Protein AF-A0A6V7KTE0-F1 (afdb_monomer_lite)

Secondary structure (DSSP, 8-state):
-PPP---S---PPP-PPPTTS---------SS-EEEEE-SBSB--SS-EEEEEEHHHHTEEEEEETTPPPP-

pLDDT: mean 86.01, std 8.79, range [55.94, 95.81]

Organism: NCBI:txid1563983

Sequence (72 aa):
TKQLRTADNLKYAFHPVMSNSGCAIIDVKAKSNAHVALTKAKSETSPMYEIMLGGWDNTASVIRHDKKQPDK

Foldseek 3Di:
DDDDDDDPDDDDDDDDDDPPPPDDDDDDDDQAWDKDWDDPDRDDDPQIWIWIQLHPVRPDIDIDGSPDDDDD

Radius of gyration: 13.47 Å; chains: 1; bounding box: 37×29×34 Å

Structure (mmCIF, N/CA/C/O backbone):
data_AF-A0A6V7KTE0-F1
#
_entry.id   AF-A0A6V7KTE0-F1
#
loop_
_atom_site.group_PDB
_atom_site.id
_atom_site.type_symbol
_atom_site.label_atom_id
_atom_site.label_alt_id
_atom_site.label_comp_id
_atom_site.label_asym_id
_atom_site.label_entity_id
_atom_site.label_seq_id
_atom_site.pdbx_PDB_ins_code
_atom_site.Cartn_x
_atom_site.Cartn_y
_atom_site.Cartn_z
_atom_site.occupancy
_atom_site.B_iso_or_equiv
_atom_site.auth_seq_id
_atom_site.auth_comp_id
_atom_site.auth_asym_id
_atom_site.auth_atom_id
_atom_site.pdbx_PDB_model_num
ATOM 1 N N . THR A 1 1 ? -24.849 -7.892 5.065 1.00 58.25 1 THR A N 1
ATOM 2 C CA . THR A 1 1 ? -23.513 -7.515 4.537 1.00 58.25 1 THR A CA 1
ATOM 3 C C . THR A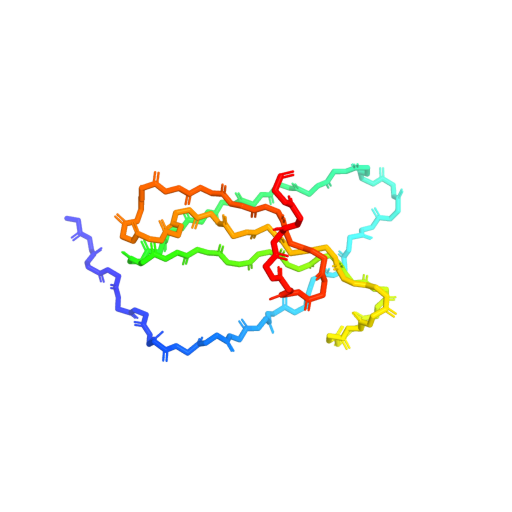 1 1 ? -22.484 -8.503 5.062 1.00 58.25 1 THR A C 1
ATOM 5 O O . THR A 1 1 ? -22.438 -8.700 6.267 1.00 58.25 1 THR A O 1
ATOM 8 N N . LYS A 1 2 ? -21.705 -9.187 4.208 1.00 66.81 2 LYS A N 1
ATOM 9 C CA . LYS A 1 2 ? -20.695 -10.171 4.660 1.00 66.81 2 LYS A CA 1
ATOM 10 C C . LYS A 1 2 ? -19.598 -9.449 5.461 1.00 66.81 2 LYS A C 1
ATOM 12 O O . LYS A 1 2 ? -19.037 -8.475 4.961 1.00 66.81 2 LYS A O 1
ATOM 17 N N . GLN A 1 3 ? -19.328 -9.887 6.693 1.00 71.06 3 GLN A N 1
ATOM 18 C CA . GLN A 1 3 ? -18.287 -9.301 7.544 1.00 71.06 3 GLN A CA 1
ATOM 19 C C . GLN A 1 3 ? -16.907 -9.605 6.938 1.00 71.06 3 GLN A C 1
ATOM 21 O O . GLN A 1 3 ? -16.572 -10.771 6.727 1.00 71.06 3 GLN A O 1
ATOM 26 N N . LEU A 1 4 ? 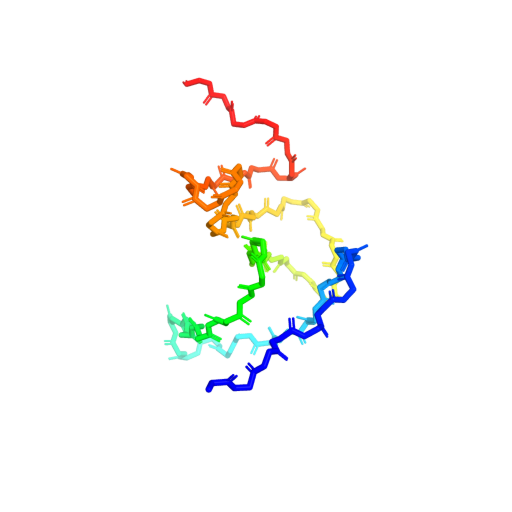-16.111 -8.573 6.647 1.00 74.31 4 LEU A N 1
ATOM 27 C CA . LEU A 1 4 ? -14.720 -8.753 6.228 1.00 74.31 4 LEU A CA 1
ATOM 28 C C . LEU A 1 4 ? -13.867 -9.123 7.436 1.00 74.31 4 LEU A C 1
ATOM 30 O O . LEU A 1 4 ? -13.744 -8.351 8.386 1.00 74.31 4 LEU A O 1
ATOM 34 N N . ARG A 1 5 ? -13.285 -10.320 7.387 1.00 77.81 5 ARG A N 1
ATOM 35 C CA . ARG A 1 5 ? -12.290 -10.791 8.348 1.00 77.81 5 ARG A CA 1
ATOM 36 C C . ARG A 1 5 ? -10.929 -10.737 7.672 1.00 77.81 5 ARG A C 1
ATOM 38 O O . ARG A 1 5 ? -10.547 -11.666 6.971 1.00 77.81 5 ARG A O 1
ATOM 45 N N . THR A 1 6 ? -10.235 -9.623 7.849 1.00 76.00 6 THR A N 1
ATOM 46 C CA . THR A 1 6 ? -8.833 -9.461 7.457 1.00 76.00 6 THR A CA 1
ATOM 47 C C . THR A 1 6 ? -7.975 -9.577 8.712 1.00 76.00 6 THR A C 1
ATOM 49 O O . THR A 1 6 ? -8.343 -9.029 9.752 1.00 76.00 6 THR A O 1
ATOM 52 N N . ALA A 1 7 ? -6.867 -10.314 8.640 1.00 80.44 7 ALA A N 1
ATOM 53 C CA . ALA A 1 7 ? -5.890 -10.326 9.724 1.00 80.44 7 ALA A CA 1
ATOM 54 C C . ALA A 1 7 ? -5.240 -8.941 9.843 1.00 80.44 7 ALA A C 1
ATOM 56 O O . ALA A 1 7 ? -5.069 -8.257 8.833 1.00 80.44 7 ALA A O 1
ATOM 57 N N . ASP A 1 8 ? -4.868 -8.548 11.058 1.00 84.31 8 ASP A N 1
ATOM 58 C CA . ASP A 1 8 ? -4.043 -7.362 11.280 1.00 84.31 8 ASP A CA 1
ATOM 59 C C . ASP A 1 8 ? -2.590 -7.695 10.920 1.00 84.31 8 ASP A C 1
ATOM 61 O O . ASP A 1 8 ? -1.801 -8.158 11.743 1.00 84.31 8 ASP A O 1
ATOM 65 N N . ASN A 1 9 ? -2.291 -7.641 9.623 1.00 87.19 9 ASN A N 1
ATOM 66 C CA . ASN A 1 9 ? -0.990 -7.998 9.081 1.00 87.19 9 ASN A CA 1
ATOM 67 C C . ASN A 1 9 ? -0.736 -7.227 7.786 1.00 87.19 9 ASN A C 1
ATOM 69 O O . ASN A 1 9 ? -1.346 -7.516 6.753 1.00 87.19 9 ASN A O 1
ATOM 73 N N . LEU A 1 10 ? 0.181 -6.262 7.841 1.00 88.19 10 LEU A N 1
ATOM 74 C CA . LEU A 1 10 ? 0.578 -5.494 6.671 1.00 88.19 10 LEU A CA 1
ATOM 75 C C . LEU A 1 10 ? 1.407 -6.372 5.723 1.00 88.19 10 LEU A C 1
ATOM 77 O O . LEU A 1 10 ? 2.565 -6.685 5.994 1.00 88.19 10 LEU A O 1
ATOM 81 N N . LYS A 1 11 ? 0.809 -6.745 4.588 1.00 89.56 11 LYS A N 1
ATOM 82 C CA . LYS A 1 11 ? 1.470 -7.472 3.498 1.00 89.56 11 LYS A CA 1
ATOM 83 C C . LYS A 1 11 ? 1.110 -6.852 2.156 1.00 89.56 11 LYS A C 1
ATOM 85 O O . LYS A 1 11 ? -0.070 -6.762 1.824 1.00 89.56 11 LYS A O 1
ATOM 90 N N . TYR A 1 12 ? 2.118 -6.492 1.366 1.00 91.69 12 TYR A N 1
ATOM 91 C CA . TYR A 1 12 ? 1.905 -6.043 -0.009 1.00 91.69 12 TYR A CA 1
ATOM 92 C C . TYR A 1 12 ? 1.841 -7.231 -0.965 1.00 91.69 12 TYR A C 1
ATOM 94 O O . TYR A 1 12 ? 2.694 -8.119 -0.933 1.00 91.69 12 TYR A O 1
ATOM 102 N N . ALA A 1 13 ? 0.849 -7.212 -1.851 1.00 90.81 13 ALA A N 1
ATOM 103 C CA . ALA A 1 13 ? 0.817 -8.050 -3.040 1.00 90.81 13 ALA A CA 1
ATOM 104 C C . ALA A 1 13 ? 1.330 -7.223 -4.225 1.00 90.81 13 ALA A C 1
ATOM 106 O O . ALA A 1 13 ? 0.801 -6.150 -4.511 1.00 90.81 13 ALA A O 1
ATOM 107 N N . PHE A 1 14 ? 2.383 -7.695 -4.897 1.00 92.19 14 PHE A N 1
ATOM 108 C CA . PHE A 1 14 ? 2.933 -6.989 -6.051 1.00 92.19 14 PHE A CA 1
ATOM 109 C C . PHE A 1 14 ? 2.039 -7.167 -7.283 1.00 92.19 14 PHE A C 1
ATOM 111 O O . PHE A 1 14 ? 1.745 -8.295 -7.682 1.00 92.19 14 PHE A O 1
ATOM 118 N N . HIS A 1 15 ? 1.703 -6.053 -7.933 1.00 90.38 15 HIS A N 1
ATOM 119 C CA . HIS A 1 15 ? 1.019 -6.025 -9.221 1.00 90.38 15 HIS A CA 1
ATOM 120 C C . HIS A 1 15 ? 1.821 -5.164 -10.211 1.00 90.38 15 HIS A C 1
ATOM 122 O O . HIS A 1 15 ? 2.077 -3.995 -9.920 1.00 90.38 15 HIS A O 1
ATOM 128 N N . PRO A 1 16 ? 2.238 -5.702 -11.373 1.00 88.50 16 PRO A N 1
ATOM 129 C CA . PRO A 1 16 ? 2.920 -4.902 -12.382 1.00 88.50 16 PRO A CA 1
ATOM 130 C C . PRO A 1 16 ? 1.928 -3.941 -13.047 1.00 88.50 16 PRO A C 1
ATOM 132 O O . PRO A 1 16 ? 0.893 -4.368 -13.557 1.00 88.50 16 PRO A O 1
ATOM 135 N N . VAL A 1 17 ? 2.260 -2.651 -13.085 1.00 84.94 17 VAL A N 1
ATOM 136 C CA . VAL A 1 17 ? 1.511 -1.659 -13.868 1.00 84.94 17 VAL A CA 1
ATOM 137 C C . VAL A 1 17 ? 2.139 -1.588 -15.256 1.00 84.94 17 VAL A C 1
ATOM 139 O O . VAL A 1 17 ? 3.323 -1.278 -15.392 1.00 84.94 17 VAL A O 1
ATOM 142 N N . MET A 1 18 ? 1.369 -1.925 -16.291 1.00 78.62 18 MET A N 1
ATOM 143 C CA . MET A 1 18 ? 1.851 -1.875 -17.672 1.00 78.62 18 MET A CA 1
ATOM 144 C C . MET A 1 18 ? 2.070 -0.420 -18.102 1.00 78.62 18 MET A C 1
ATOM 146 O O . MET A 1 18 ? 1.238 0.450 -17.846 1.00 78.62 18 MET A O 1
ATOM 150 N N . SER A 1 19 ? 3.197 -0.152 -18.768 1.00 66.69 19 SER A N 1
ATOM 151 C CA . SER A 1 19 ? 3.653 1.201 -19.125 1.00 66.69 19 SER A CA 1
ATOM 152 C C . SER A 1 19 ? 2.697 1.971 -20.045 1.00 66.69 19 SER A C 1
ATOM 154 O O . SER A 1 19 ? 2.808 3.186 -20.157 1.00 66.69 19 SER A O 1
ATOM 156 N N . ASN A 1 20 ? 1.760 1.284 -20.698 1.00 74.75 20 ASN A N 1
ATOM 157 C CA . ASN A 1 20 ? 0.765 1.866 -21.598 1.00 74.75 20 ASN A CA 1
ATOM 158 C C . ASN A 1 20 ? -0.519 2.340 -20.893 1.00 74.75 20 ASN A C 1
ATOM 160 O O . ASN A 1 20 ? -1.296 3.061 -21.511 1.00 74.75 20 ASN A O 1
ATOM 164 N N . SER A 1 21 ? -0.754 1.958 -19.633 1.00 70.06 21 SER A N 1
ATOM 165 C CA . SER A 1 21 ? -2.028 2.234 -18.955 1.00 70.06 21 SER A CA 1
ATOM 166 C C . SER A 1 21 ? -2.071 3.575 -18.220 1.00 70.06 21 SER A C 1
ATOM 168 O O . SER A 1 21 ? -3.165 4.048 -17.928 1.00 70.06 21 SER A O 1
ATOM 170 N N . GLY A 1 22 ? -0.922 4.195 -17.907 1.00 77.12 22 GLY A N 1
ATOM 171 C CA . GLY A 1 22 ? -0.801 5.532 -17.287 1.00 77.12 22 GLY A CA 1
ATOM 172 C C . GLY A 1 22 ? -1.467 5.730 -15.911 1.00 77.12 22 GLY A C 1
ATOM 173 O O . GLY A 1 22 ? -1.197 6.718 -15.236 1.00 77.12 22 GLY A O 1
ATOM 174 N N . CYS A 1 23 ? -2.318 4.802 -15.477 1.00 83.00 23 CYS A N 1
ATOM 175 C CA . CYS A 1 23 ? -3.104 4.848 -14.257 1.00 83.00 23 CYS A CA 1
ATOM 176 C C . CYS A 1 23 ? -3.283 3.436 -13.677 1.00 83.00 23 CYS A C 1
ATOM 178 O O . CYS A 1 23 ? -3.222 2.432 -14.392 1.00 83.00 23 CYS A O 1
ATOM 180 N N . ALA A 1 24 ? -3.519 3.373 -12.368 1.00 85.62 24 ALA A N 1
ATOM 181 C CA . ALA A 1 24 ? -3.937 2.170 -11.665 1.00 85.62 24 ALA A CA 1
ATOM 182 C C . ALA A 1 24 ? -5.252 2.474 -10.940 1.00 85.62 24 ALA A C 1
ATOM 184 O O . ALA A 1 24 ? -5.333 3.447 -10.191 1.00 85.62 24 ALA A O 1
ATOM 185 N N . ILE A 1 25 ? -6.274 1.652 -11.179 1.00 88.25 25 ILE A N 1
ATOM 186 C CA . ILE A 1 25 ? -7.561 1.729 -10.481 1.00 88.25 25 ILE A CA 1
ATOM 187 C C . ILE A 1 25 ? -7.545 0.676 -9.377 1.00 88.25 25 ILE A C 1
ATOM 189 O O . ILE A 1 25 ? -7.189 -0.477 -9.624 1.00 88.25 25 ILE A O 1
ATOM 193 N N . ILE A 1 26 ? -7.894 1.083 -8.158 1.00 85.69 26 ILE A N 1
ATOM 194 C CA . ILE A 1 26 ? -7.844 0.230 -6.972 1.00 85.69 26 ILE A CA 1
ATOM 195 C C . ILE A 1 26 ? -9.186 0.326 -6.258 1.00 85.69 26 ILE A C 1
ATOM 197 O O . ILE A 1 26 ? -9.518 1.370 -5.700 1.00 85.69 26 ILE A O 1
ATOM 201 N N . ASP A 1 27 ? -9.910 -0.789 -6.226 1.00 88.19 27 ASP A N 1
ATOM 202 C CA . ASP A 1 27 ? -11.102 -0.950 -5.401 1.00 88.19 27 ASP A CA 1
ATOM 203 C C . ASP A 1 27 ? -10.728 -1.693 -4.123 1.00 88.19 27 ASP A C 1
ATOM 205 O O . ASP A 1 27 ? -10.217 -2.816 -4.162 1.00 88.19 27 ASP A O 1
ATOM 209 N N . VAL A 1 28 ? -10.985 -1.075 -2.971 1.00 82.44 28 VAL A N 1
ATOM 210 C CA . VAL A 1 28 ? -10.629 -1.663 -1.682 1.00 82.44 28 VAL A CA 1
ATOM 211 C C . VAL A 1 28 ? -11.787 -1.646 -0.701 1.00 82.44 28 VAL A C 1
ATOM 213 O O . VAL A 1 28 ? -12.517 -0.669 -0.555 1.00 82.44 28 VAL A O 1
ATOM 216 N N . LYS A 1 29 ? -11.933 -2.764 0.010 1.00 83.00 29 LYS A N 1
ATOM 217 C CA . LYS A 1 29 ? -12.851 -2.904 1.133 1.00 83.00 29 LYS A CA 1
ATOM 218 C C . LYS A 1 29 ? -12.093 -3.542 2.287 1.00 83.00 29 LYS A C 1
ATOM 220 O O . LYS A 1 29 ? -11.873 -4.749 2.293 1.00 83.00 29 LYS A O 1
ATOM 225 N N . ALA A 1 30 ? -11.678 -2.725 3.245 1.00 80.31 30 ALA A N 1
ATOM 226 C CA . ALA A 1 30 ? -10.899 -3.146 4.404 1.00 80.31 30 ALA A CA 1
ATOM 227 C C . ALA A 1 30 ? -11.629 -2.790 5.705 1.00 80.31 30 ALA A C 1
ATOM 229 O O . ALA A 1 30 ? -12.521 -1.946 5.712 1.00 80.31 30 ALA A O 1
ATOM 230 N N . LYS A 1 31 ? -11.276 -3.465 6.807 1.00 80.81 31 LYS A N 1
ATOM 231 C CA . LYS A 1 31 ? -11.848 -3.168 8.131 1.00 80.81 31 LYS A CA 1
ATOM 232 C C . LYS A 1 31 ? -11.233 -1.908 8.756 1.00 80.81 31 LYS A C 1
ATOM 234 O O . LYS A 1 31 ? -11.951 -1.160 9.407 1.00 80.81 31 LYS A O 1
ATOM 239 N N . SER A 1 32 ? -9.920 -1.731 8.603 1.00 84.12 32 SER A N 1
ATOM 240 C CA . SER A 1 32 ? -9.162 -0.632 9.211 1.00 84.12 32 SER A CA 1
ATOM 241 C C . SER A 1 32 ? -8.680 0.330 8.138 1.00 84.12 32 SER A C 1
ATOM 243 O O . SER A 1 32 ? -9.284 1.372 7.966 1.00 84.12 32 SER A O 1
ATOM 245 N N . ASN A 1 33 ? -7.671 -0.057 7.361 1.00 89.94 33 ASN A N 1
ATOM 246 C CA . ASN A 1 33 ? -7.064 0.781 6.336 1.00 89.94 33 ASN A CA 1
ATOM 247 C C . ASN A 1 33 ? -6.630 -0.067 5.133 1.00 89.94 33 ASN A C 1
ATOM 249 O O . ASN A 1 33 ? -6.700 -1.300 5.150 1.00 89.94 33 ASN A O 1
ATOM 253 N N . ALA A 1 34 ? -6.188 0.610 4.080 1.00 91.31 34 ALA A N 1
ATOM 254 C CA . ALA A 1 34 ? -5.541 0.001 2.931 1.00 91.31 34 ALA A CA 1
ATOM 255 C C . ALA A 1 34 ? -4.227 0.716 2.634 1.00 91.31 34 ALA A C 1
ATOM 257 O O . ALA A 1 34 ? -4.160 1.940 2.696 1.00 91.31 34 ALA A O 1
ATOM 258 N N . HIS A 1 35 ? -3.198 -0.049 2.282 1.00 93.88 35 HIS A N 1
ATOM 259 C CA . HIS A 1 35 ? -1.887 0.480 1.930 1.00 93.88 35 HIS A CA 1
ATOM 260 C C . HIS A 1 35 ? -1.586 0.153 0.469 1.00 93.88 35 HIS A C 1
ATOM 262 O O . HIS A 1 35 ? -1.600 -1.012 0.072 1.00 93.88 35 HIS A O 1
ATOM 268 N N . VAL A 1 36 ? -1.289 1.180 -0.321 1.00 94.38 36 VAL A N 1
ATOM 269 C CA . VAL A 1 36 ? -0.859 1.056 -1.716 1.00 94.38 36 VAL A CA 1
ATOM 270 C C . VAL A 1 36 ? 0.579 1.539 -1.806 1.00 94.38 36 VAL A C 1
ATOM 272 O O . VAL A 1 36 ? 0.858 2.699 -1.520 1.00 94.38 36 VAL A O 1
ATOM 275 N N . ALA A 1 37 ? 1.491 0.652 -2.196 1.00 95.81 37 ALA A N 1
ATOM 276 C CA . ALA A 1 37 ? 2.904 0.968 -2.366 1.00 95.81 37 ALA A CA 1
ATOM 277 C C . ALA A 1 37 ? 3.255 1.091 -3.851 1.00 95.81 37 ALA A C 1
ATOM 279 O O . ALA A 1 37 ? 3.065 0.151 -4.622 1.00 95.81 37 ALA A O 1
ATOM 280 N N . LEU A 1 38 ? 3.810 2.239 -4.233 1.00 94.00 38 LEU A N 1
ATOM 281 C CA . LEU A 1 38 ? 4.442 2.454 -5.529 1.00 94.00 38 LEU A CA 1
ATOM 282 C C . LEU A 1 38 ? 5.948 2.244 -5.366 1.00 94.00 38 LEU A C 1
ATOM 284 O O . LEU A 1 38 ? 6.629 3.036 -4.711 1.00 94.00 38 LEU A O 1
ATOM 288 N N . THR A 1 39 ? 6.453 1.156 -5.943 1.00 94.25 39 THR A N 1
ATOM 289 C CA . THR A 1 39 ? 7.848 0.712 -5.827 1.00 94.25 39 THR A CA 1
ATOM 290 C C . THR A 1 39 ? 8.493 0.560 -7.202 1.00 94.25 39 THR A C 1
ATOM 292 O O . THR A 1 39 ? 7.816 0.443 -8.224 1.00 94.25 39 THR A O 1
ATOM 295 N N . LYS A 1 40 ? 9.830 0.542 -7.239 1.00 91.38 40 LYS A N 1
ATOM 296 C CA . LYS A 1 40 ? 10.595 0.341 -8.484 1.00 91.38 40 LYS A CA 1
ATOM 297 C C . LYS A 1 40 ? 10.795 -1.136 -8.844 1.00 91.38 40 LYS A C 1
ATOM 299 O O . LYS A 1 40 ? 11.216 -1.436 -9.956 1.00 91.38 40 LYS A O 1
ATOM 304 N N . ALA A 1 41 ? 10.529 -2.053 -7.914 1.00 90.81 41 ALA A N 1
ATOM 305 C CA . ALA A 1 41 ? 10.726 -3.489 -8.097 1.00 90.81 41 ALA A CA 1
ATOM 306 C C . ALA A 1 41 ? 9.613 -4.312 -7.430 1.00 90.81 41 ALA A C 1
ATOM 308 O O . ALA A 1 41 ? 8.757 -3.776 -6.728 1.00 90.81 41 ALA A O 1
ATOM 309 N N . LYS A 1 42 ? 9.657 -5.640 -7.615 1.00 91.25 42 LYS A N 1
ATOM 310 C CA . LYS A 1 42 ? 8.704 -6.620 -7.048 1.00 91.25 42 LYS A CA 1
ATOM 311 C C . LYS A 1 42 ? 8.836 -6.834 -5.532 1.00 91.25 42 LYS A C 1
ATOM 313 O O . LYS A 1 42 ? 8.499 -7.896 -5.018 1.00 91.25 42 LYS A O 1
ATOM 318 N N . SER A 1 43 ? 9.371 -5.850 -4.832 1.00 91.00 43 SER A N 1
ATOM 319 C CA . SER A 1 43 ? 9.618 -5.844 -3.399 1.00 91.00 43 SER A CA 1
ATOM 320 C C . SER A 1 43 ? 9.445 -4.423 -2.881 1.00 91.00 43 SER A C 1
ATOM 322 O O . SER A 1 43 ? 9.376 -3.467 -3.657 1.00 91.00 43 SER A O 1
ATOM 324 N N . GLU A 1 44 ? 9.425 -4.272 -1.563 1.00 91.06 44 GLU A N 1
ATOM 325 C CA . GLU A 1 44 ? 9.633 -2.960 -0.964 1.00 91.06 44 GLU A CA 1
ATOM 326 C C . GLU A 1 44 ? 11.010 -2.428 -1.390 1.00 91.06 44 GLU A C 1
ATOM 328 O O . GLU A 1 44 ? 12.007 -3.154 -1.359 1.00 91.06 44 GLU A O 1
ATOM 333 N N . THR A 1 45 ? 11.058 -1.179 -1.844 1.00 94.62 45 THR A N 1
ATOM 334 C CA . THR A 1 45 ? 12.280 -0.503 -2.303 1.00 94.62 45 THR A CA 1
ATOM 335 C C . THR A 1 45 ? 12.300 0.916 -1.766 1.00 94.62 45 THR A C 1
ATOM 337 O O . THR A 1 45 ? 11.236 1.489 -1.594 1.00 94.62 45 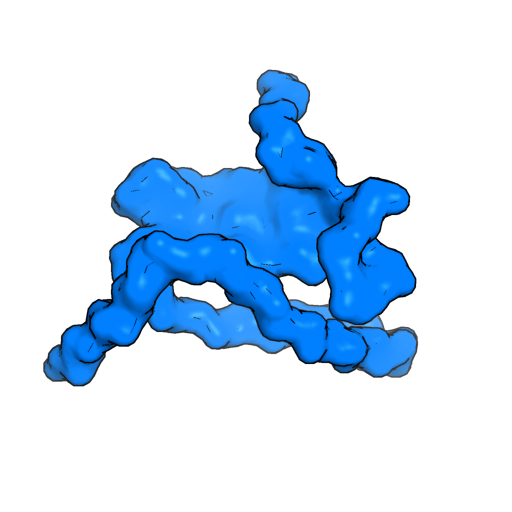THR A O 1
ATOM 340 N N . SER A 1 46 ? 13.473 1.525 -1.602 1.00 93.44 46 SER A N 1
ATOM 341 C CA . SER A 1 46 ? 13.572 2.984 -1.469 1.00 93.44 46 SER A CA 1
ATOM 342 C C . SER A 1 46 ? 14.045 3.588 -2.806 1.00 93.44 46 SER A C 1
ATOM 344 O O . SER A 1 46 ? 14.963 3.036 -3.423 1.00 93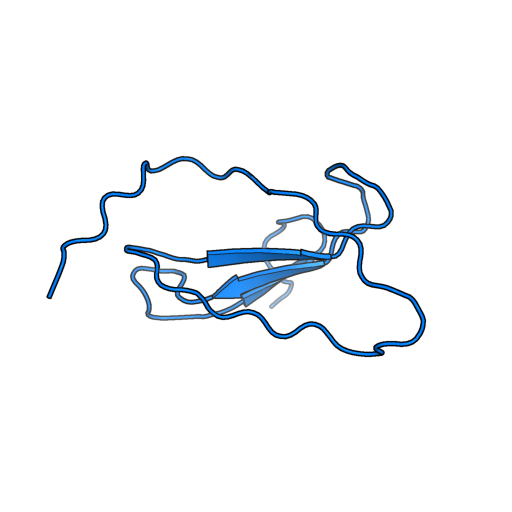.44 46 SER A O 1
ATOM 346 N N . PRO A 1 47 ? 13.428 4.677 -3.302 1.00 93.00 47 PRO A N 1
ATOM 347 C CA . PRO A 1 47 ? 12.250 5.333 -2.736 1.00 93.00 47 PRO A CA 1
ATOM 348 C C . PRO A 1 47 ? 10.963 4.526 -2.985 1.00 93.00 47 PRO A C 1
ATOM 350 O O . PRO A 1 47 ? 10.799 3.905 -4.041 1.00 93.00 47 PRO A O 1
ATOM 353 N N . MET A 1 48 ? 10.041 4.585 -2.028 1.00 94.94 48 MET A N 1
ATOM 354 C CA . MET A 1 48 ? 8.657 4.133 -2.137 1.00 94.94 48 MET A CA 1
ATOM 355 C C . MET A 1 48 ? 7.712 5.276 -1.789 1.00 94.94 48 MET A C 1
ATOM 357 O O . MET A 1 48 ? 7.876 5.942 -0.766 1.00 94.94 48 MET A O 1
ATOM 361 N N . TYR A 1 49 ? 6.665 5.431 -2.594 1.00 94.94 49 TYR A N 1
ATOM 362 C CA . TYR A 1 49 ? 5.515 6.248 -2.225 1.00 94.94 49 TYR A CA 1
ATOM 363 C C . TYR A 1 49 ? 4.409 5.332 -1.737 1.00 94.94 49 TYR A C 1
ATOM 365 O O . TYR A 1 49 ? 3.936 4.467 -2.473 1.00 94.94 49 TYR A O 1
ATOM 373 N N . GLU A 1 50 ? 4.017 5.502 -0.486 1.00 95.44 50 GLU A N 1
ATOM 374 C CA . GLU A 1 50 ? 2.931 4.744 0.104 1.00 95.44 50 GLU A CA 1
ATOM 375 C C . GLU A 1 50 ? 1.716 5.636 0.299 1.00 95.44 50 GLU A C 1
ATOM 377 O O . GLU A 1 50 ? 1.805 6.690 0.923 1.00 95.44 50 GLU A O 1
ATOM 382 N N . ILE A 1 51 ? 0.573 5.179 -0.190 1.00 94.56 51 ILE A N 1
ATOM 383 C CA . ILE A 1 51 ? -0.724 5.802 0.031 1.00 94.56 51 ILE A CA 1
ATOM 384 C C . ILE A 1 51 ? -1.461 4.931 1.047 1.00 94.56 51 ILE A C 1
ATOM 386 O O . ILE A 1 51 ? -1.789 3.779 0.757 1.00 94.56 51 ILE A O 1
ATOM 390 N N . MET A 1 52 ? -1.706 5.468 2.240 1.00 93.25 52 MET A N 1
ATOM 391 C CA . MET A 1 52 ? -2.549 4.830 3.248 1.00 93.25 52 MET A CA 1
ATOM 392 C C . MET A 1 52 ? -3.946 5.451 3.188 1.00 93.25 52 MET A C 1
ATOM 394 O O . MET A 1 52 ? -4.107 6.644 3.445 1.00 93.25 52 MET A O 1
ATOM 398 N N . LEU A 1 53 ? -4.946 4.639 2.853 1.00 92.00 53 LEU A N 1
ATOM 399 C CA . LEU A 1 53 ? -6.356 5.016 2.782 1.00 92.00 53 LEU A CA 1
ATOM 400 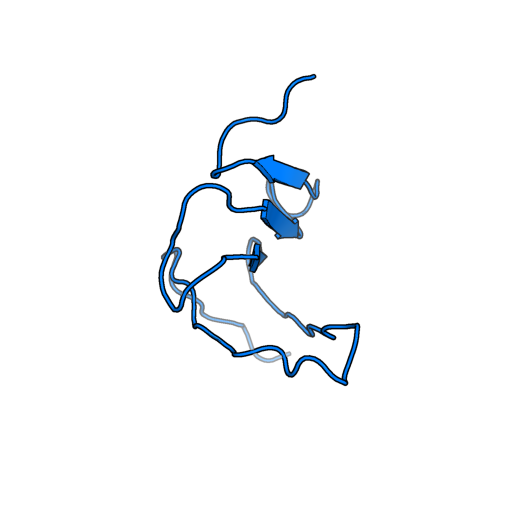C C . LEU A 1 53 ? -7.073 4.570 4.057 1.00 92.00 53 LEU A C 1
ATOM 402 O O . LEU A 1 53 ? -6.964 3.405 4.444 1.00 92.00 53 LEU A O 1
ATOM 406 N N . GLY A 1 54 ? -7.821 5.475 4.688 1.00 88.31 54 GLY A N 1
ATOM 407 C CA . GLY A 1 54 ? -8.600 5.152 5.891 1.00 88.31 54 GLY A CA 1
ATOM 408 C C . GLY A 1 54 ? -7.743 4.837 7.125 1.00 88.31 54 GLY A C 1
ATOM 409 O O . GLY A 1 54 ? -8.129 4.044 7.975 1.00 88.31 54 GLY A O 1
ATOM 410 N N . GLY A 1 55 ? -6.565 5.446 7.245 1.00 84.69 55 GLY A N 1
ATOM 411 C CA . GLY A 1 55 ? -5.779 5.400 8.478 1.00 84.69 55 GLY A CA 1
ATOM 412 C C . GLY A 1 55 ? -6.502 6.036 9.672 1.00 84.69 55 GLY A C 1
ATOM 413 O O . GLY A 1 55 ? -7.522 6.708 9.512 1.00 84.69 55 GLY A O 1
ATOM 414 N N . TRP A 1 56 ? -5.938 5.840 10.871 1.00 83.81 56 TRP A N 1
ATOM 415 C CA . TRP A 1 56 ? -6.475 6.360 12.139 1.00 83.81 56 TRP A CA 1
ATOM 416 C C . TRP A 1 56 ? -7.975 6.075 12.297 1.00 83.81 56 TRP A C 1
ATOM 418 O O . TRP A 1 56 ? -8.780 6.997 12.308 1.00 83.81 56 TRP A O 1
ATOM 428 N N . ASP A 1 57 ? -8.368 4.803 12.350 1.00 79.31 57 ASP A N 1
ATOM 429 C CA . ASP A 1 57 ? -9.780 4.402 12.452 1.00 79.31 57 ASP A CA 1
ATOM 430 C C . ASP A 1 57 ? -10.674 5.000 11.349 1.00 79.31 57 ASP A C 1
ATOM 432 O O . ASP A 1 57 ? -11.799 5.431 11.598 1.00 79.31 57 ASP A O 1
ATOM 436 N N . ASN A 1 58 ? -10.180 5.010 10.105 1.00 79.69 58 ASN A N 1
ATOM 437 C CA . ASN A 1 58 ? -10.842 5.611 8.944 1.00 79.69 58 ASN A CA 1
ATOM 438 C C . ASN A 1 58 ? -11.044 7.137 9.008 1.00 79.69 58 ASN A C 1
ATOM 440 O O . ASN A 1 58 ? -11.892 7.666 8.290 1.00 79.69 58 ASN A O 1
ATOM 444 N N . THR A 1 59 ? -10.270 7.866 9.816 1.00 86.19 59 THR A N 1
ATOM 445 C CA . THR A 1 59 ? -10.405 9.332 9.939 1.00 86.19 59 THR A CA 1
ATOM 446 C C . THR A 1 59 ? -9.497 10.127 9.005 1.00 86.19 59 THR A C 1
ATOM 448 O O . THR A 1 59 ? -9.780 11.294 8.739 1.00 86.19 59 THR A O 1
ATOM 451 N N . ALA A 1 60 ? -8.430 9.524 8.469 1.00 88.62 60 ALA A N 1
ATOM 452 C CA . ALA A 1 60 ? -7.489 10.231 7.603 1.00 88.62 60 ALA A CA 1
ATOM 453 C C . ALA A 1 60 ? -6.866 9.331 6.531 1.00 88.62 60 ALA A C 1
ATOM 455 O O . ALA A 1 60 ? -6.749 8.119 6.687 1.00 88.62 60 ALA A O 1
ATOM 456 N N . SER A 1 61 ? -6.416 9.942 5.437 1.00 91.94 61 SER A N 1
ATOM 457 C CA . SER A 1 61 ? -5.555 9.295 4.443 1.00 91.94 61 SER A CA 1
ATOM 458 C C . SER A 1 61 ? -4.253 10.077 4.329 1.00 91.94 61 SER A C 1
ATOM 460 O O . SER A 1 61 ? -4.255 11.297 4.479 1.00 91.94 61 SER A O 1
ATOM 462 N N . VAL A 1 62 ? -3.140 9.386 4.091 1.00 93.19 62 VAL A N 1
ATOM 463 C CA . VAL A 1 62 ? -1.810 10.009 4.023 1.00 93.19 62 VAL A CA 1
ATOM 464 C C . VAL A 1 62 ? -0.988 9.428 2.888 1.00 93.19 62 VAL A C 1
ATOM 466 O O . VAL A 1 62 ? -1.118 8.252 2.547 1.00 93.19 62 VAL A O 1
ATOM 469 N N . ILE A 1 63 ? -0.102 10.256 2.344 1.00 94.44 63 ILE A N 1
ATOM 470 C CA . ILE A 1 63 ? 0.944 9.832 1.419 1.00 94.44 63 ILE A CA 1
ATOM 471 C C . ILE A 1 63 ? 2.274 9.940 2.160 1.00 94.44 63 ILE A C 1
ATOM 473 O O . ILE A 1 63 ? 2.586 10.986 2.725 1.00 94.44 63 ILE A O 1
ATOM 477 N N . ARG A 1 64 ? 3.039 8.849 2.193 1.00 94.69 64 ARG A N 1
ATOM 478 C CA . ARG A 1 64 ? 4.306 8.734 2.920 1.00 94.69 64 ARG A CA 1
ATOM 479 C C . ARG A 1 64 ? 5.439 8.396 1.967 1.00 94.69 64 ARG A C 1
ATOM 481 O O . ARG A 1 64 ? 5.281 7.551 1.086 1.00 94.69 64 ARG A O 1
ATOM 488 N N . HIS A 1 65 ? 6.599 8.998 2.197 1.00 95.06 65 HIS A N 1
ATOM 489 C CA . HIS A 1 65 ? 7.845 8.571 1.571 1.00 95.06 65 HIS A CA 1
ATOM 490 C C . HIS A 1 65 ? 8.509 7.503 2.451 1.00 95.06 65 HIS A C 1
ATOM 492 O O . HIS A 1 65 ? 8.770 7.743 3.628 1.00 95.06 65 HIS A O 1
ATOM 498 N N . ASP A 1 66 ? 8.771 6.314 1.907 1.00 93.62 66 ASP A N 1
ATOM 499 C CA . ASP A 1 66 ? 9.414 5.188 2.606 1.00 93.62 66 ASP A CA 1
ATOM 500 C C . ASP A 1 66 ? 8.754 4.815 3.951 1.00 93.62 66 ASP A C 1
ATOM 502 O O . ASP A 1 66 ? 9.439 4.491 4.922 1.00 93.62 66 ASP A O 1
ATOM 506 N N . LYS A 1 67 ? 7.416 4.886 4.041 1.00 92.50 67 LYS A N 1
ATOM 507 C CA . LYS A 1 67 ? 6.636 4.659 5.282 1.00 92.50 67 LYS A CA 1
ATOM 508 C C . LYS A 1 67 ? 6.996 5.602 6.438 1.00 92.50 67 LYS A C 1
ATOM 510 O O . LYS A 1 67 ? 6.572 5.372 7.572 1.00 92.50 67 LYS A O 1
ATOM 515 N N . LYS A 1 68 ? 7.768 6.657 6.189 1.00 91.94 68 LYS A N 1
ATOM 516 C CA . LYS A 1 68 ? 8.123 7.641 7.212 1.00 91.94 68 LYS A CA 1
ATOM 517 C C . LYS A 1 68 ? 6.941 8.564 7.462 1.00 91.94 68 LYS A C 1
ATOM 519 O O . LYS A 1 68 ? 6.080 8.739 6.599 1.00 91.94 68 LYS A O 1
ATOM 524 N N . GLN A 1 69 ? 6.880 9.125 8.663 1.00 86.62 69 GLN A N 1
ATOM 525 C CA . GLN A 1 69 ? 5.924 10.185 8.953 1.00 86.62 69 GLN A CA 1
ATOM 526 C C . GLN A 1 69 ? 6.127 11.316 7.928 1.00 86.62 69 GLN A C 1
ATOM 528 O O . GLN A 1 69 ? 7.281 11.684 7.706 1.00 86.62 69 GLN A O 1
ATOM 533 N N . PRO A 1 70 ? 5.061 11.812 7.271 1.00 80.56 70 PRO A N 1
ATOM 534 C CA . PRO A 1 70 ? 5.187 12.931 6.349 1.00 80.56 70 PRO A CA 1
ATOM 535 C C . PRO A 1 70 ? 5.784 14.135 7.071 1.00 80.56 70 PRO A C 1
ATOM 537 O O . PRO A 1 70 ? 5.446 14.389 8.233 1.00 80.56 70 PRO A O 1
ATOM 540 N N . ASP A 1 71 ? 6.641 14.873 6.375 1.00 74.88 71 ASP A N 1
ATOM 541 C CA . ASP A 1 71 ? 7.032 16.204 6.820 1.00 74.88 71 ASP A CA 1
ATOM 542 C C . ASP A 1 71 ? 5.752 17.062 6.906 1.0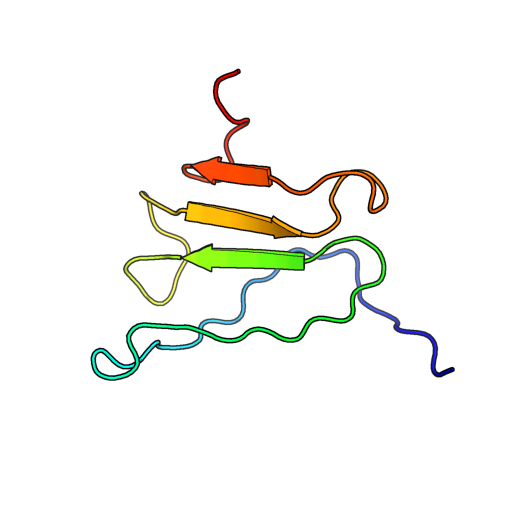0 74.88 71 ASP A C 1
ATOM 544 O O . ASP A 1 71 ? 4.852 16.903 6.077 1.00 74.88 71 ASP A O 1
ATOM 548 N N . LYS A 1 72 ? 5.628 17.861 7.976 1.00 55.94 72 LYS A N 1
ATOM 549 C CA . LYS A 1 72 ? 4.410 18.627 8.303 1.00 55.94 72 LYS A CA 1
ATOM 550 C C . LYS A 1 72 ? 3.927 19.511 7.158 1.00 55.94 72 LYS A C 1
ATOM 552 O O . LYS A 1 72 ? 4.785 20.171 6.533 1.00 55.94 72 LYS A O 1
#

InterPro domains:
  IPR022041 Farnesoic acid O-methyl transferase [PF12248] (9-70)